Protein AF-A0A2S7X2M0-F1 (afdb_monomer_lite)

Organism: NCBI:txid566293

Foldseek 3Di:
DCPVVVVVVVVVVVVVVVVVVCVVVVVVVVVVVVVVVVVVVVVVVVLVLLVVLLVLLVVLLVVLLLLLQVVNDPAHDLVVLVVSLVVLVVSADVVVDVLSVQLNVLSVVLSVLNVCVRVDPRPNVVSVVSSVSNVVSSVVSSVVSD

pLDDT: mean 87.08, std 9.1, range [50.41, 97.0]

Sequence (146 aa):
MFENLYPFIGVVIGALLAGGFQYLNTKKQLQNDIQKLRTQIIADKKKSSYELKSKYLLEWLPELIYLADPEAHAKFDYQKTLQLVHKIQLILNPEQCRLEAELNNAVSNLASLIQSAICDKPDNYHLLGGQDIVIKAGRNVLKKFS

Secondary structure (DSSP, 8-state):
--TTHHHHHHHHHHHHHHHHHHHHHHHHHHHHHHHHHHHHHHHHHHHHHHHHHHHHHHHHHHHHHHHT-TTT-SS--HHHHHHHHHHHHHH--TTT-HHHHHHHHHHHHHHHHHHHHHHSS--HHHHHHHHHHHHHHHHHHHHHH-

Radius of gyration: 30.92 Å; chains: 1; bounding box: 74×20×91 Å

Structure (mmCIF, N/CA/C/O backbone):
data_AF-A0A2S7X2M0-F1
#
_entry.id   AF-A0A2S7X2M0-F1
#
loop_
_atom_site.group_PDB
_atom_site.id
_atom_site.type_symbol
_atom_site.label_atom_id
_atom_site.label_alt_id
_atom_site.label_comp_id
_atom_site.label_asym_id
_atom_site.label_entity_id
_atom_site.label_seq_id
_atom_site.pdbx_PDB_ins_code
_atom_site.Cartn_x
_atom_site.Cartn_y
_atom_site.Cartn_z
_atom_site.occupancy
_atom_site.B_iso_or_equiv
_atom_site.auth_seq_id
_atom_site.auth_comp_id
_atom_site.auth_asym_id
_atom_site.auth_atom_id
_atom_site.pdbx_PDB_model_num
ATOM 1 N N . MET A 1 1 ? -50.698 -0.966 66.575 1.00 50.41 1 MET A N 1
ATOM 2 C CA . MET A 1 1 ? -49.650 0.011 66.181 1.00 50.41 1 MET A CA 1
ATOM 3 C C . MET A 1 1 ? -48.511 -0.599 65.348 1.00 50.41 1 MET A C 1
ATOM 5 O O . MET A 1 1 ? -47.748 0.163 64.777 1.00 50.41 1 MET A O 1
ATOM 9 N N . PHE A 1 2 ? -48.406 -1.933 65.215 1.00 53.75 2 PHE A N 1
ATOM 10 C CA . PHE A 1 2 ? -47.343 -2.599 64.437 1.00 53.75 2 PHE A CA 1
ATOM 11 C C . PHE A 1 2 ? -47.717 -2.966 62.984 1.00 53.75 2 PHE A C 1
ATOM 13 O O . PHE A 1 2 ? -46.834 -3.274 62.191 1.00 53.75 2 PHE A O 1
ATOM 20 N N . GLU A 1 3 ? -48.994 -2.893 62.598 1.00 55.31 3 GLU A N 1
ATOM 21 C CA . GLU A 1 3 ? -49.461 -3.316 61.262 1.00 55.31 3 GLU A CA 1
ATOM 22 C C . GLU A 1 3 ? -49.028 -2.370 60.128 1.00 55.31 3 GLU A C 1
ATOM 24 O O . GLU A 1 3 ? -48.819 -2.812 59.003 1.00 55.31 3 GLU A O 1
ATOM 29 N N . ASN A 1 4 ? -48.766 -1.094 60.430 1.00 57.94 4 ASN A N 1
ATOM 30 C CA . ASN A 1 4 ? -48.293 -0.112 59.444 1.00 57.94 4 ASN A CA 1
ATOM 31 C C . ASN A 1 4 ? -46.772 -0.158 59.199 1.00 57.94 4 ASN A C 1
ATOM 33 O O . ASN A 1 4 ? -46.281 0.509 58.290 1.00 57.94 4 ASN A O 1
ATOM 37 N N . LEU A 1 5 ? -46.012 -0.928 59.988 1.00 60.22 5 LEU A N 1
ATOM 38 C CA . LEU A 1 5 ? -44.547 -0.979 59.893 1.00 60.22 5 LEU A CA 1
ATOM 39 C C . LEU A 1 5 ? -44.073 -1.897 58.751 1.00 60.22 5 LEU A C 1
ATOM 41 O O . LEU A 1 5 ? -43.113 -1.583 58.051 1.00 60.22 5 LEU A O 1
ATOM 45 N N . TYR A 1 6 ? -44.782 -3.005 58.524 1.00 69.75 6 TYR A N 1
ATOM 46 C CA . TYR A 1 6 ? -44.489 -3.988 57.475 1.00 69.75 6 TYR A CA 1
ATOM 47 C C . TYR A 1 6 ? -44.509 -3.429 56.043 1.00 69.75 6 TYR A C 1
ATOM 49 O O . TYR A 1 6 ? -43.534 -3.655 55.320 1.00 69.75 6 TYR A O 1
ATOM 57 N N . PRO A 1 7 ? -45.542 -2.680 55.605 1.00 73.50 7 PRO A N 1
ATOM 58 C CA . PRO A 1 7 ? -45.541 -2.099 54.264 1.00 73.50 7 PRO A CA 1
ATOM 59 C C . PRO A 1 7 ? -44.413 -1.074 54.083 1.00 73.50 7 PRO A C 1
ATOM 61 O O . PRO A 1 7 ? -43.801 -1.024 53.019 1.00 73.50 7 PRO A O 1
ATOM 64 N N . PHE A 1 8 ? -44.066 -0.319 55.130 1.00 74.50 8 PHE A N 1
ATOM 65 C CA . PHE A 1 8 ? -42.964 0.646 55.089 1.00 74.50 8 PHE A CA 1
ATOM 66 C C . PHE A 1 8 ? -41.604 -0.044 54.911 1.00 74.50 8 PHE A C 1
ATOM 68 O O . PHE A 1 8 ? -40.803 0.355 54.067 1.00 74.50 8 PHE A O 1
ATOM 75 N N . ILE A 1 9 ? -41.364 -1.129 55.653 1.00 80.12 9 ILE A N 1
ATOM 76 C CA . ILE A 1 9 ? -40.145 -1.941 55.535 1.00 80.12 9 ILE A CA 1
ATOM 77 C C . ILE A 1 9 ? -40.053 -2.587 54.143 1.00 80.12 9 ILE A C 1
ATOM 79 O O . ILE A 1 9 ? -38.984 -2.571 53.531 1.00 80.12 9 ILE A O 1
ATOM 83 N N . GLY A 1 10 ? -41.168 -3.091 53.602 1.00 76.75 10 GLY A N 1
ATOM 84 C CA . GLY A 1 10 ? -41.219 -3.663 52.253 1.00 76.75 10 GLY A CA 1
ATOM 85 C C . GLY A 1 10 ? -40.857 -2.658 51.154 1.00 76.75 10 GLY A C 1
ATOM 86 O O . GLY A 1 10 ? -40.074 -2.981 50.260 1.00 76.75 10 GLY A O 1
ATOM 87 N N . VAL A 1 11 ? -41.355 -1.421 51.253 1.00 81.31 11 VAL A N 1
ATOM 88 C CA . VAL A 1 11 ? -41.021 -0.335 50.313 1.00 81.31 11 VAL A CA 1
ATOM 89 C C . VAL A 1 11 ? -39.540 0.038 50.397 1.00 81.31 11 VAL A C 1
ATOM 91 O O . VAL A 1 11 ? -38.890 0.189 49.363 1.00 81.31 11 VAL A O 1
ATOM 94 N N . VAL A 1 12 ? -38.977 0.131 51.605 1.00 82.62 12 VAL A N 1
ATOM 95 C CA . VAL A 1 12 ? -37.557 0.469 51.802 1.00 82.62 12 VAL A CA 1
ATOM 96 C C . VAL A 1 12 ? -36.637 -0.620 51.238 1.00 82.62 12 VAL A C 1
ATOM 98 O O . VAL A 1 12 ? -35.683 -0.309 50.522 1.00 82.62 12 VAL A O 1
ATOM 101 N N . ILE A 1 13 ? -36.935 -1.898 51.495 1.00 84.06 13 ILE A N 1
ATOM 102 C CA . ILE A 1 13 ? -36.154 -3.023 50.957 1.00 84.06 13 ILE A CA 1
ATOM 103 C C . ILE A 1 13 ? -36.284 -3.092 49.429 1.00 84.06 13 ILE A C 1
ATOM 105 O O . ILE A 1 13 ? -35.281 -3.263 48.734 1.00 84.06 13 ILE A O 1
ATOM 109 N N . GLY A 1 14 ? -37.495 -2.907 48.894 1.00 83.25 14 GLY A N 1
ATOM 110 C CA . GLY A 1 14 ? -37.736 -2.870 47.452 1.00 83.25 14 GLY A CA 1
ATOM 111 C C . GLY A 1 14 ? -36.959 -1.751 46.754 1.00 83.25 14 GLY A C 1
ATOM 112 O O . GLY A 1 14 ? -36.334 -1.994 45.722 1.00 83.25 14 GLY A O 1
ATOM 113 N N . ALA A 1 15 ? -36.921 -0.554 47.345 1.00 81.56 15 ALA A N 1
ATOM 114 C CA . ALA A 1 15 ? -36.158 0.578 46.822 1.00 81.56 15 ALA A CA 1
ATOM 115 C C . ALA A 1 15 ? -34.640 0.320 46.838 1.00 81.56 15 ALA A C 1
ATOM 117 O O . ALA A 1 15 ? -33.957 0.619 45.857 1.00 81.56 15 ALA A O 1
ATOM 118 N N . LEU A 1 16 ? -34.112 -0.286 47.908 1.00 84.69 16 LEU A N 1
ATOM 119 C CA . LEU A 1 16 ? -32.694 -0.652 48.003 1.00 84.69 16 LEU A CA 1
ATOM 120 C C . LEU A 1 16 ? -32.298 -1.712 46.969 1.00 84.69 16 LEU A C 1
ATOM 122 O O . LEU A 1 16 ? -31.262 -1.576 46.315 1.00 84.69 16 LEU A O 1
ATOM 126 N N . LEU A 1 17 ? -33.129 -2.741 46.777 1.00 87.06 17 LEU A N 1
ATOM 127 C CA . LEU A 1 17 ? -32.889 -3.775 45.769 1.00 87.06 17 LEU A CA 1
ATOM 128 C C . LEU A 1 17 ? -32.973 -3.206 44.349 1.00 87.06 17 LEU A C 1
ATOM 130 O O . LEU A 1 17 ? -32.078 -3.458 43.543 1.00 87.06 17 LEU A O 1
ATOM 134 N N . ALA A 1 18 ? -33.998 -2.405 44.048 1.00 83.38 18 ALA A N 1
ATOM 135 C CA . ALA A 1 18 ? -34.150 -1.764 42.744 1.00 83.38 18 ALA A CA 1
ATOM 136 C C . ALA A 1 18 ? -32.968 -0.833 42.427 1.00 83.38 18 ALA A C 1
ATOM 138 O O . ALA A 1 18 ? -32.412 -0.908 41.330 1.00 83.38 18 ALA A O 1
ATOM 139 N N . GLY A 1 19 ? -32.528 -0.029 43.401 1.00 83.50 19 GLY A N 1
ATOM 140 C CA . GLY A 1 19 ? -31.342 0.821 43.274 1.00 83.50 19 GLY A CA 1
ATOM 141 C C . GLY A 1 19 ? -30.057 0.015 43.061 1.00 83.50 19 GLY A C 1
ATOM 142 O O . GLY A 1 19 ? -29.252 0.356 42.193 1.00 83.50 19 GLY A O 1
ATOM 143 N N . GLY A 1 20 ? -29.888 -1.102 43.777 1.00 84.44 20 GLY A N 1
ATOM 144 C CA . GLY A 1 20 ? -28.760 -2.019 43.595 1.00 84.44 20 GLY A CA 1
ATOM 145 C C . GLY A 1 20 ? -28.725 -2.657 42.201 1.00 84.44 20 GLY A C 1
ATOM 146 O O . GLY A 1 20 ? -27.686 -2.640 41.536 1.00 84.44 20 GLY A O 1
ATOM 147 N N . PHE A 1 21 ? -29.863 -3.159 41.713 1.00 85.75 21 PHE A N 1
ATOM 148 C CA . PHE A 1 21 ? -29.977 -3.719 40.362 1.00 85.75 21 PHE A CA 1
ATOM 149 C C . PHE A 1 21 ? -29.768 -2.664 39.274 1.00 85.75 21 PHE A C 1
ATOM 151 O O . PHE A 1 21 ? -29.065 -2.934 38.297 1.00 85.75 21 PHE A O 1
ATOM 158 N N . GLN A 1 22 ? -30.318 -1.458 39.441 1.00 86.44 22 GLN A N 1
ATOM 159 C CA . GLN A 1 22 ? -30.073 -0.349 38.518 1.00 86.44 22 GLN A CA 1
ATOM 160 C C . GLN A 1 22 ? -28.596 0.031 38.488 1.00 86.44 22 GLN A C 1
ATOM 162 O O . GLN A 1 22 ? -28.040 0.179 37.400 1.00 86.44 22 GLN A O 1
ATOM 167 N N . TYR A 1 23 ? -27.931 0.120 39.640 1.00 87.69 23 TYR A N 1
ATOM 168 C CA . TYR A 1 23 ? -26.503 0.421 39.705 1.00 87.69 23 TYR A CA 1
ATOM 169 C C . TYR A 1 23 ? -25.659 -0.637 38.978 1.00 87.69 23 TYR A C 1
ATOM 171 O O . TYR A 1 23 ? -24.812 -0.292 38.150 1.00 87.69 23 TYR A O 1
ATOM 179 N N . LEU A 1 24 ? -25.920 -1.927 39.220 1.00 87.56 24 LEU A N 1
ATOM 180 C CA . LEU A 1 24 ? -25.208 -3.028 38.561 1.00 87.56 24 LEU A CA 1
ATOM 181 C C . LEU A 1 24 ? -25.446 -3.054 37.044 1.00 87.56 24 LEU A C 1
ATOM 183 O O . LEU A 1 24 ? -24.484 -3.174 36.280 1.00 87.56 24 LEU A O 1
ATOM 187 N N . ASN A 1 25 ? -26.695 -2.892 36.599 1.00 88.06 25 ASN A N 1
ATOM 188 C CA . ASN A 1 25 ? -27.029 -2.843 35.174 1.00 88.06 25 ASN A CA 1
ATOM 189 C C . ASN A 1 25 ? -26.404 -1.627 34.489 1.00 88.06 25 ASN A C 1
ATOM 191 O O . ASN A 1 25 ? -25.795 -1.774 33.431 1.00 88.06 25 ASN A O 1
ATOM 195 N N . THR A 1 26 ? -26.468 -0.453 35.120 1.00 87.25 26 THR A N 1
ATOM 196 C CA . THR A 1 26 ? -25.880 0.785 34.588 1.00 87.25 26 THR A CA 1
ATOM 197 C C . THR A 1 26 ? -24.365 0.661 34.478 1.00 87.25 26 THR A C 1
ATOM 199 O O . THR A 1 26 ? -23.787 1.010 33.451 1.00 87.25 26 THR A O 1
ATOM 202 N N . LYS A 1 27 ? -23.706 0.085 35.491 1.00 89.31 27 LYS A N 1
ATOM 203 C CA . LYS A 1 27 ? -22.259 -0.161 35.465 1.00 89.31 27 LYS A CA 1
ATOM 204 C C . LYS A 1 27 ? -21.867 -1.132 34.349 1.00 89.31 27 LYS A C 1
ATOM 206 O O . LYS A 1 27 ? -20.894 -0.879 33.641 1.00 89.31 27 LYS A O 1
ATOM 211 N N . LYS A 1 28 ? -22.627 -2.217 34.161 1.00 88.31 28 LYS A N 1
ATOM 212 C CA . LYS A 1 28 ? -22.396 -3.189 33.080 1.00 88.31 28 LYS A CA 1
ATOM 213 C C . LYS A 1 28 ? -22.622 -2.566 31.699 1.00 88.31 28 LYS A C 1
ATOM 215 O O . LYS A 1 28 ? -21.855 -2.825 30.775 1.00 88.31 28 LYS A O 1
ATOM 220 N N . GLN A 1 29 ? -23.635 -1.716 31.566 1.00 90.44 29 GLN A N 1
ATOM 221 C CA . GLN A 1 29 ? -23.921 -0.995 30.329 1.00 90.44 29 GLN A CA 1
ATOM 222 C C . GLN A 1 29 ? -22.805 -0.002 29.984 1.00 90.44 29 GLN A C 1
ATOM 224 O O . GLN A 1 29 ? -22.281 -0.051 28.875 1.00 90.44 29 GLN A O 1
ATOM 229 N N . LEU A 1 30 ? -22.337 0.782 30.961 1.00 88.44 30 LEU A N 1
ATOM 230 C CA . LEU A 1 30 ? -21.166 1.654 30.817 1.00 88.44 30 LEU A CA 1
ATOM 231 C C . LEU A 1 30 ? -19.919 0.885 30.366 1.00 88.44 30 LEU A C 1
ATOM 233 O O . LEU A 1 30 ? -19.215 1.331 29.465 1.00 88.44 30 LEU A O 1
ATOM 237 N N . GLN A 1 31 ? -19.644 -0.282 30.952 1.00 91.25 31 GLN A N 1
ATOM 238 C CA . GLN A 1 31 ? -18.507 -1.111 30.539 1.00 91.25 31 GLN A CA 1
ATOM 239 C C . GLN A 1 31 ? -18.627 -1.572 29.080 1.00 91.25 31 GLN A C 1
ATOM 241 O O . GLN A 1 31 ? -17.655 -1.478 28.329 1.00 91.25 31 GLN A O 1
ATOM 246 N N . ASN A 1 32 ? -19.817 -2.014 28.668 1.00 90.94 32 ASN A N 1
ATOM 247 C CA . ASN A 1 32 ? -20.074 -2.430 27.290 1.00 90.94 32 ASN A CA 1
ATOM 248 C C . ASN A 1 32 ? -19.923 -1.266 26.302 1.00 90.94 32 ASN A C 1
ATOM 250 O O . ASN A 1 32 ? -19.334 -1.442 25.235 1.00 90.94 32 ASN A O 1
ATOM 254 N N . ASP A 1 33 ? -20.415 -0.078 26.648 1.00 90.06 33 ASP A N 1
ATOM 255 C CA . ASP A 1 33 ? -20.322 1.100 25.784 1.00 90.06 33 ASP A CA 1
ATOM 256 C C . ASP A 1 33 ? -18.876 1.604 25.674 1.00 90.06 33 ASP A C 1
ATOM 258 O O . ASP A 1 33 ? -18.411 1.909 24.574 1.00 90.06 33 ASP A O 1
ATOM 262 N N . ILE A 1 34 ? -18.106 1.571 26.768 1.00 91.69 34 ILE A N 1
ATOM 263 C CA . ILE A 1 34 ? -16.660 1.846 26.739 1.00 91.69 34 ILE A CA 1
ATOM 264 C C . ILE A 1 34 ? -15.932 0.842 25.839 1.00 91.69 34 ILE A C 1
ATOM 266 O O . ILE A 1 34 ? -15.049 1.228 25.069 1.00 91.69 34 ILE A O 1
ATOM 270 N N . GLN A 1 35 ? -16.283 -0.444 25.913 1.00 91.38 35 GLN A N 1
ATOM 271 C CA . GLN A 1 35 ? -15.670 -1.469 25.072 1.00 91.38 35 GLN A CA 1
ATOM 272 C C . GLN A 1 35 ? -15.987 -1.240 23.589 1.00 91.38 35 GLN A C 1
ATOM 274 O O . GLN A 1 35 ? -15.070 -1.270 22.769 1.00 91.38 35 GLN A O 1
ATOM 279 N N . LYS A 1 36 ? -17.245 -0.928 23.249 1.00 91.25 36 LYS A N 1
ATOM 280 C CA . LYS A 1 36 ? -17.652 -0.582 21.877 1.00 91.25 36 LYS A CA 1
ATOM 281 C C . LYS A 1 36 ? -16.896 0.633 21.346 1.00 91.25 36 LYS A C 1
ATOM 283 O O . LYS A 1 36 ? -16.347 0.560 20.249 1.00 91.25 36 LYS A O 1
ATOM 288 N N . LEU A 1 37 ? -16.815 1.707 22.133 1.00 90.62 37 LEU A N 1
ATOM 289 C CA . LEU A 1 37 ? -16.085 2.921 21.758 1.00 90.62 37 LEU A CA 1
ATOM 290 C C . LEU A 1 37 ? -14.603 2.629 21.508 1.00 90.62 37 LEU A C 1
ATOM 292 O O . LEU A 1 37 ? -14.046 3.072 20.508 1.00 90.62 37 LEU A O 1
ATOM 296 N N . ARG A 1 38 ? -13.958 1.830 22.368 1.00 89.12 38 ARG A N 1
ATOM 297 C CA . ARG A 1 38 ? -12.561 1.417 22.153 1.00 89.12 38 ARG A CA 1
ATOM 298 C C . ARG A 1 38 ? -12.392 0.639 20.852 1.00 89.12 38 ARG A C 1
ATOM 300 O O . ARG A 1 38 ? -11.456 0.916 20.105 1.00 89.12 38 ARG A O 1
ATOM 307 N N . THR A 1 39 ? -13.285 -0.306 20.566 1.00 89.75 39 THR A N 1
ATOM 308 C CA . THR A 1 39 ? -13.245 -1.077 19.318 1.00 89.75 39 THR A CA 1
ATOM 309 C C . THR A 1 39 ? -13.440 -0.180 18.096 1.00 89.75 39 THR A C 1
ATOM 311 O O . THR A 1 39 ? -12.696 -0.326 17.128 1.00 89.75 39 THR A O 1
ATOM 314 N N . GLN A 1 40 ? -14.370 0.778 18.152 1.00 87.19 40 GLN A N 1
ATOM 315 C CA . GLN A 1 40 ? -14.594 1.752 17.079 1.00 87.19 40 GLN A CA 1
ATOM 316 C C . GLN A 1 40 ? -13.364 2.631 16.846 1.00 87.19 40 GLN A C 1
ATOM 318 O O . GLN A 1 40 ? -12.880 2.698 15.725 1.00 87.19 40 GLN A O 1
ATOM 323 N N . ILE A 1 41 ? -12.770 3.195 17.902 1.00 87.50 41 ILE A N 1
ATOM 324 C CA . ILE A 1 41 ? -11.561 4.027 17.784 1.00 87.50 41 ILE A CA 1
ATOM 325 C C . ILE A 1 41 ? -10.408 3.250 17.131 1.00 87.50 41 ILE A C 1
ATOM 327 O O . ILE A 1 41 ? -9.669 3.796 16.312 1.00 87.50 41 ILE A O 1
ATOM 331 N N . ILE A 1 42 ? -10.226 1.975 17.488 1.00 87.50 42 ILE A N 1
ATOM 332 C CA . ILE A 1 42 ? -9.189 1.128 16.880 1.00 87.50 42 ILE A CA 1
ATOM 333 C C . ILE A 1 42 ? -9.507 0.860 15.404 1.00 87.50 42 ILE A C 1
ATOM 335 O O . ILE A 1 42 ? -8.604 0.932 14.566 1.00 87.50 42 ILE A O 1
ATOM 339 N N . ALA A 1 43 ? -10.769 0.572 15.078 1.00 81.56 43 ALA A N 1
ATOM 340 C CA . ALA A 1 43 ? -11.210 0.361 13.703 1.00 81.56 43 ALA A CA 1
ATOM 341 C C . ALA A 1 43 ? -11.014 1.621 12.845 1.00 81.56 43 ALA A C 1
ATOM 343 O O . ALA A 1 43 ? -10.447 1.524 11.757 1.00 81.56 43 ALA A O 1
ATOM 344 N N . ASP A 1 44 ? -11.374 2.795 13.362 1.00 83.06 44 ASP A N 1
ATOM 345 C CA . ASP A 1 44 ? -11.231 4.083 12.679 1.00 83.06 44 ASP A CA 1
ATOM 346 C C . ASP A 1 44 ? -9.761 4.440 12.452 1.00 83.06 44 ASP A C 1
ATOM 348 O O . ASP A 1 44 ? -9.378 4.832 11.349 1.00 83.06 44 ASP A O 1
ATOM 352 N N . LYS A 1 45 ? -8.896 4.222 13.452 1.00 83.94 45 LYS A N 1
ATOM 353 C CA . LYS A 1 45 ? -7.443 4.399 13.284 1.00 83.94 45 LYS A CA 1
ATOM 354 C C . LYS A 1 45 ? -6.881 3.481 12.203 1.00 83.94 45 LYS A C 1
ATOM 356 O O . LYS A 1 45 ? -6.065 3.910 11.388 1.00 83.94 45 LYS A O 1
ATOM 361 N N . LYS A 1 46 ? -7.310 2.217 12.188 1.00 83.19 46 LYS A N 1
ATOM 362 C CA . LYS A 1 46 ? -6.866 1.241 11.188 1.00 83.19 46 LYS A CA 1
ATOM 363 C C . LYS A 1 46 ? -7.346 1.625 9.787 1.00 83.19 46 LYS A C 1
ATOM 365 O O . LYS A 1 46 ? -6.553 1.582 8.851 1.00 83.19 46 LYS A O 1
ATOM 370 N N . LYS A 1 47 ? -8.603 2.056 9.662 1.00 84.75 47 LYS A N 1
ATOM 371 C CA . LYS A 1 47 ? -9.182 2.553 8.410 1.00 84.75 47 LYS A CA 1
ATOM 372 C C . LYS A 1 47 ? -8.424 3.776 7.894 1.00 84.75 47 LYS A C 1
ATOM 374 O O . LYS A 1 47 ? -7.973 3.759 6.756 1.00 84.75 47 LYS A O 1
ATOM 379 N N . SER A 1 48 ? -8.177 4.763 8.754 1.00 85.31 48 SER A N 1
ATOM 380 C CA . SER A 1 48 ? -7.403 5.961 8.407 1.00 85.31 48 SER A CA 1
ATOM 381 C C . SER A 1 48 ? -5.990 5.617 7.922 1.00 85.31 48 SER A C 1
ATOM 383 O O . SER A 1 48 ? -5.510 6.180 6.939 1.00 85.31 48 SER A O 1
ATOM 385 N N . SER A 1 49 ? -5.331 4.638 8.553 1.00 87.06 49 SER A N 1
ATOM 386 C CA . SER A 1 49 ? -4.022 4.165 8.095 1.00 87.06 49 SER A CA 1
ATOM 387 C C . SER A 1 49 ? -4.088 3.534 6.699 1.00 87.06 49 SER A C 1
ATOM 389 O O . SER A 1 49 ? -3.228 3.824 5.868 1.00 87.06 49 SER A O 1
ATOM 391 N N . TYR A 1 50 ? -5.102 2.714 6.410 1.00 89.44 50 TYR A N 1
ATOM 392 C CA . TYR A 1 50 ? -5.280 2.122 5.081 1.00 89.44 50 TYR A CA 1
ATOM 393 C C . TYR A 1 50 ? -5.629 3.149 4.008 1.00 89.44 50 TYR A C 1
ATOM 395 O O . TYR A 1 50 ? -5.079 3.072 2.911 1.00 89.44 50 TYR A O 1
ATOM 403 N N . GLU A 1 51 ? -6.458 4.140 4.324 1.00 89.50 51 GLU A N 1
ATOM 404 C CA . GLU A 1 51 ? -6.756 5.255 3.421 1.00 89.50 51 GLU A CA 1
ATOM 405 C C . GLU A 1 51 ? -5.483 6.034 3.067 1.00 89.50 51 GLU A C 1
ATOM 407 O O . GLU A 1 51 ? -5.224 6.304 1.893 1.00 89.50 51 GLU A O 1
ATOM 412 N N . LEU A 1 52 ? -4.640 6.327 4.063 1.00 90.44 52 LEU A N 1
ATOM 413 C CA . LEU A 1 52 ? -3.370 7.023 3.859 1.00 90.44 52 LEU A CA 1
ATOM 414 C C . LEU A 1 52 ? -2.405 6.201 2.989 1.00 90.44 52 LEU A C 1
ATOM 416 O O . LEU A 1 52 ? -1.837 6.726 2.031 1.00 90.44 52 LEU A O 1
ATOM 420 N N . LYS A 1 53 ? -2.250 4.902 3.286 1.00 92.50 53 LYS A N 1
ATOM 421 C CA . LYS A 1 53 ? -1.427 3.985 2.479 1.00 92.50 53 LYS A CA 1
A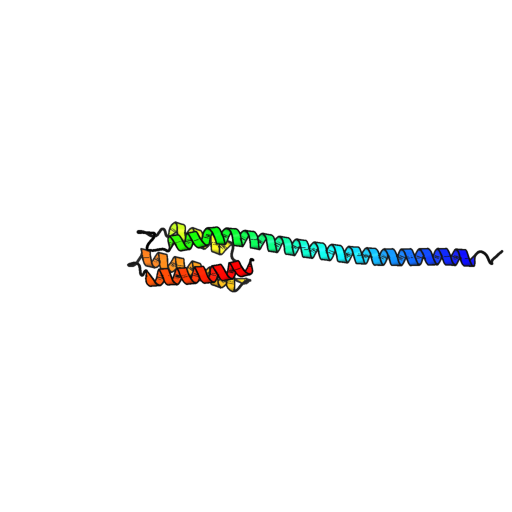TOM 422 C C . LYS A 1 53 ? -1.938 3.900 1.042 1.00 92.50 53 LYS A C 1
ATOM 424 O O . LYS A 1 53 ? -1.142 3.986 0.114 1.00 92.50 53 LYS A O 1
ATOM 429 N N . SER A 1 54 ? -3.250 3.758 0.859 1.00 92.69 54 SER A N 1
ATOM 430 C CA . SER A 1 54 ? -3.887 3.701 -0.459 1.00 92.69 54 SER A CA 1
ATOM 431 C C . SER A 1 54 ? -3.609 4.971 -1.262 1.00 92.69 54 SER A C 1
ATOM 433 O O . SER A 1 54 ? -3.161 4.884 -2.403 1.00 92.69 54 SER A O 1
ATOM 435 N N . LYS A 1 55 ? -3.762 6.149 -0.641 1.00 93.69 55 LYS A N 1
ATOM 436 C CA . LYS A 1 55 ? -3.455 7.438 -1.272 1.00 93.69 55 LYS A CA 1
ATOM 437 C C . LYS A 1 55 ? -2.007 7.508 -1.762 1.00 93.69 55 LYS A C 1
ATOM 439 O O . LYS A 1 55 ? -1.784 7.844 -2.919 1.00 93.69 55 LYS A O 1
ATOM 444 N N . TYR A 1 56 ? -1.040 7.153 -0.915 1.00 94.25 56 TYR A N 1
ATOM 445 C CA . TYR A 1 56 ? 0.372 7.165 -1.304 1.00 94.25 56 TYR A CA 1
ATOM 446 C C . TYR A 1 56 ? 0.696 6.144 -2.397 1.00 94.25 56 TYR A C 1
ATOM 448 O O . TYR A 1 56 ? 1.428 6.457 -3.329 1.00 94.25 56 TYR A O 1
ATOM 456 N N . LEU A 1 57 ? 0.136 4.935 -2.326 1.00 94.50 57 LEU A N 1
ATOM 457 C CA . LEU A 1 57 ? 0.346 3.918 -3.359 1.00 94.50 57 LEU A CA 1
ATOM 458 C C . LEU A 1 57 ? -0.251 4.334 -4.707 1.00 94.50 57 LEU A C 1
ATOM 460 O O . LEU A 1 57 ? 0.369 4.086 -5.738 1.00 94.50 57 LEU A O 1
ATOM 464 N N . LEU A 1 58 ? -1.418 4.982 -4.706 1.00 94.38 58 LEU A N 1
ATOM 465 C CA . LEU A 1 58 ? -2.040 5.531 -5.915 1.00 94.38 58 LEU A CA 1
ATOM 466 C C . LEU A 1 58 ? -1.239 6.686 -6.525 1.00 94.38 58 LEU A C 1
ATOM 468 O O . LEU A 1 58 ? -1.368 6.935 -7.718 1.00 94.38 58 LEU A O 1
ATOM 472 N N . GLU A 1 59 ? -0.415 7.368 -5.734 1.00 94.62 59 GLU A N 1
ATOM 473 C CA . GLU A 1 59 ? 0.483 8.421 -6.208 1.00 94.62 59 GLU A CA 1
ATOM 474 C C . GLU A 1 59 ? 1.804 7.838 -6.738 1.00 94.62 59 GLU A C 1
ATOM 476 O O . GLU A 1 59 ? 2.210 8.130 -7.859 1.00 94.62 59 GLU A O 1
ATOM 481 N N . TRP A 1 60 ? 2.462 6.969 -5.964 1.00 96.12 60 TRP A N 1
ATOM 482 C CA . TRP A 1 60 ? 3.834 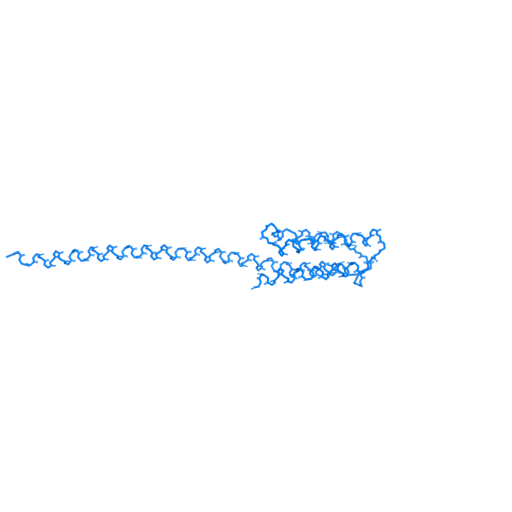6.532 -6.248 1.00 96.12 60 TRP A CA 1
ATOM 483 C C . TRP A 1 60 ? 3.937 5.334 -7.193 1.00 96.12 60 TRP A C 1
ATOM 485 O O . TRP A 1 60 ? 4.913 5.246 -7.935 1.00 96.12 60 TRP A O 1
ATOM 495 N N . LEU A 1 61 ? 2.974 4.399 -7.189 1.00 94.88 61 LEU A N 1
ATOM 496 C CA . LEU A 1 61 ? 3.040 3.231 -8.080 1.00 94.88 61 LEU A CA 1
ATOM 497 C C . LEU A 1 61 ? 2.938 3.617 -9.560 1.00 94.88 61 LEU A C 1
ATOM 499 O O . LEU A 1 61 ? 3.762 3.125 -10.330 1.00 94.88 61 LEU A O 1
ATOM 503 N N . PRO A 1 62 ? 1.999 4.485 -9.989 1.00 94.31 62 PRO A N 1
ATOM 504 C CA . PRO A 1 62 ? 1.949 4.915 -11.383 1.00 94.31 62 PRO A CA 1
ATOM 505 C C . PRO A 1 62 ? 3.218 5.652 -11.805 1.00 94.31 62 PRO A C 1
ATOM 507 O O . PRO A 1 62 ? 3.709 5.428 -12.905 1.00 94.31 62 PRO A O 1
ATOM 510 N N . GLU A 1 63 ? 3.779 6.483 -10.921 1.00 93.62 63 GLU A N 1
ATOM 511 C CA . GLU A 1 63 ? 5.026 7.198 -11.198 1.00 93.62 63 GLU A CA 1
ATOM 512 C C . GLU A 1 63 ? 6.208 6.231 -11.363 1.00 93.62 63 GLU A C 1
ATOM 514 O O . GLU A 1 63 ? 7.002 6.381 -12.288 1.00 93.62 63 GLU A O 1
ATOM 519 N N . LEU A 1 64 ? 6.297 5.198 -10.519 1.00 93.00 64 LEU A N 1
ATOM 520 C CA . LEU A 1 64 ? 7.320 4.159 -10.638 1.00 93.00 64 LEU A CA 1
ATOM 521 C C . LEU A 1 64 ? 7.178 3.363 -11.944 1.00 93.00 64 LEU A C 1
ATOM 523 O O . LEU A 1 64 ? 8.180 3.086 -12.597 1.00 93.00 64 LEU A O 1
ATOM 527 N N . ILE A 1 65 ? 5.949 3.002 -12.324 1.00 92.62 65 ILE A N 1
ATOM 528 C CA . ILE A 1 65 ? 5.669 2.285 -13.577 1.00 92.62 65 ILE A CA 1
ATOM 529 C C . ILE A 1 65 ? 6.051 3.152 -14.779 1.00 92.62 65 ILE A C 1
ATOM 531 O O . ILE A 1 65 ? 6.709 2.662 -15.689 1.00 92.62 65 ILE A O 1
ATOM 535 N N . TYR A 1 66 ? 5.702 4.439 -14.752 1.00 91.31 66 TYR A N 1
ATOM 536 C CA . TYR A 1 66 ? 6.056 5.389 -15.803 1.00 91.31 66 TYR A CA 1
ATOM 537 C C . TYR A 1 66 ? 7.575 5.503 -15.984 1.00 91.31 66 TYR A C 1
ATOM 539 O O . TYR A 1 66 ? 8.064 5.421 -17.103 1.00 91.31 66 TYR A O 1
ATOM 547 N N . LEU A 1 67 ? 8.342 5.594 -14.891 1.00 89.12 67 LEU A N 1
ATOM 548 C CA . LEU A 1 67 ? 9.809 5.626 -14.969 1.00 89.12 67 LEU A CA 1
ATOM 549 C C . LEU A 1 67 ? 10.424 4.337 -15.524 1.00 89.12 67 LEU A C 1
ATOM 551 O O . LEU A 1 67 ? 11.559 4.363 -15.994 1.00 89.12 67 LEU A O 1
ATOM 555 N N . ALA A 1 68 ? 9.700 3.221 -15.453 1.00 87.19 68 ALA A N 1
ATOM 556 C CA . ALA A 1 68 ? 10.127 1.938 -15.987 1.00 87.19 68 ALA A CA 1
ATOM 557 C C . ALA A 1 68 ? 9.774 1.748 -17.470 1.00 87.19 68 ALA A C 1
ATOM 559 O O . ALA A 1 68 ? 10.128 0.710 -18.032 1.00 87.19 68 ALA A O 1
ATOM 560 N N . ASP A 1 69 ? 9.048 2.688 -18.081 1.00 87.00 69 ASP A N 1
ATOM 561 C CA . ASP A 1 69 ? 8.559 2.583 -19.451 1.00 87.00 69 ASP A CA 1
ATOM 562 C C . ASP A 1 69 ? 9.662 2.945 -20.470 1.00 87.00 69 ASP A C 1
ATOM 564 O O . ASP A 1 69 ? 10.065 4.113 -20.557 1.00 87.00 69 ASP A O 1
ATOM 568 N N . PRO A 1 70 ? 10.167 1.965 -21.251 1.00 81.19 70 PRO A N 1
ATOM 569 C CA . PRO A 1 70 ? 11.183 2.214 -22.271 1.00 81.19 70 PRO A CA 1
ATOM 570 C C . PRO A 1 70 ? 10.660 3.044 -23.454 1.00 81.19 70 PRO A C 1
ATOM 572 O O . PRO A 1 70 ? 11.467 3.623 -24.180 1.00 81.19 70 PRO A O 1
ATOM 575 N N . GLU A 1 71 ? 9.342 3.111 -23.675 1.00 81.50 71 GLU A N 1
ATOM 576 C CA . GLU A 1 71 ? 8.749 3.935 -24.735 1.00 81.50 71 GLU A CA 1
ATOM 577 C C . GLU A 1 71 ? 8.646 5.406 -24.312 1.00 81.50 71 GLU A C 1
ATOM 579 O O . GLU A 1 71 ? 8.828 6.307 -25.135 1.00 81.50 71 GLU A O 1
ATOM 584 N N . ALA A 1 72 ? 8.412 5.665 -23.022 1.00 80.88 72 ALA A N 1
ATOM 585 C CA . ALA A 1 72 ? 8.314 7.018 -22.476 1.00 80.88 72 ALA A CA 1
ATOM 586 C C . ALA A 1 72 ? 9.682 7.686 -22.251 1.00 80.88 72 ALA A C 1
ATOM 588 O O . ALA A 1 72 ? 9.786 8.919 -22.262 1.00 80.88 72 ALA A O 1
ATOM 589 N N . HIS A 1 73 ? 10.743 6.899 -22.042 1.00 77.50 73 HIS A N 1
ATOM 590 C CA . HIS A 1 73 ? 12.047 7.409 -21.625 1.00 77.50 73 HIS A CA 1
ATOM 591 C C . HIS A 1 73 ? 13.209 6.887 -22.478 1.00 77.50 73 HIS A C 1
ATOM 593 O O . HIS A 1 73 ? 13.551 5.713 -22.455 1.00 77.50 73 HIS A O 1
ATOM 599 N N . ALA A 1 74 ? 13.929 7.804 -23.137 1.00 71.50 74 ALA A N 1
ATOM 600 C CA . ALA A 1 74 ? 15.183 7.484 -23.833 1.00 71.50 74 ALA A CA 1
ATOM 601 C C . ALA A 1 74 ? 16.357 7.173 -22.875 1.00 71.50 74 ALA A C 1
ATOM 603 O O . ALA A 1 74 ? 17.360 6.591 -23.284 1.00 71.50 74 ALA A O 1
ATOM 604 N N . LYS A 1 75 ? 16.261 7.608 -21.611 1.00 80.38 75 LYS A N 1
ATOM 605 C CA . LYS A 1 75 ? 17.216 7.335 -20.527 1.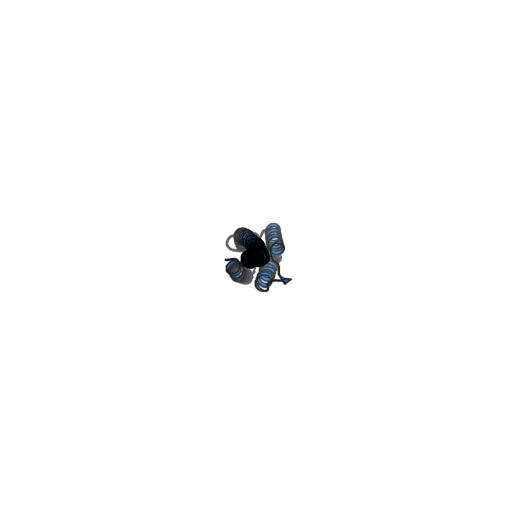00 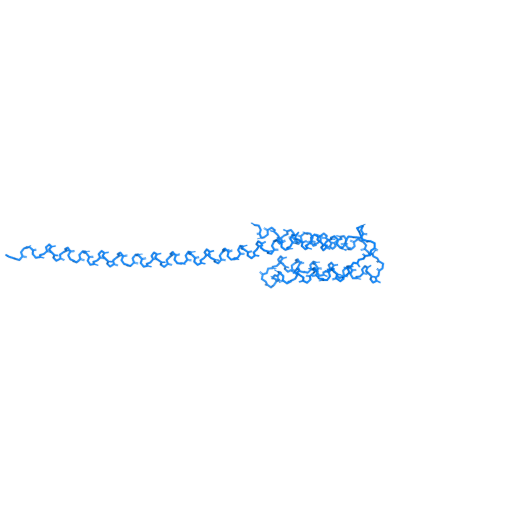80.38 75 LYS A CA 1
ATOM 606 C C . LYS A 1 75 ? 16.449 7.152 -19.224 1.00 80.38 75 LYS A C 1
ATOM 608 O O . LYS A 1 75 ? 15.592 7.974 -18.909 1.00 80.38 75 LYS A O 1
ATOM 613 N N . PHE A 1 76 ? 16.807 6.130 -18.459 1.00 85.12 76 PHE A N 1
ATOM 614 C CA . PHE A 1 76 ? 16.176 5.840 -17.175 1.00 85.12 76 PHE A CA 1
ATOM 615 C C . PHE A 1 76 ? 16.789 6.667 -16.035 1.00 85.12 76 PHE A C 1
ATOM 617 O O . PHE A 1 76 ? 18.011 6.786 -15.925 1.00 85.12 76 PHE A O 1
ATOM 624 N N . ASP A 1 77 ? 15.937 7.204 -15.157 1.00 87.31 77 ASP A N 1
ATOM 625 C CA . ASP A 1 77 ? 16.344 7.889 -13.924 1.00 87.31 77 ASP A CA 1
ATOM 626 C C . ASP A 1 77 ? 16.326 6.907 -12.742 1.00 87.31 77 ASP A C 1
ATOM 628 O O . ASP A 1 77 ? 15.310 6.699 -12.065 1.00 87.31 77 ASP A O 1
ATOM 632 N N . TYR A 1 78 ? 17.475 6.277 -12.493 1.00 89.44 78 TYR A N 1
ATOM 633 C CA . TYR A 1 78 ? 17.600 5.299 -11.413 1.00 89.44 78 TYR A CA 1
ATOM 634 C C . TYR A 1 78 ? 17.488 5.917 -10.019 1.00 89.44 78 TYR A C 1
ATOM 636 O O . TYR A 1 78 ? 1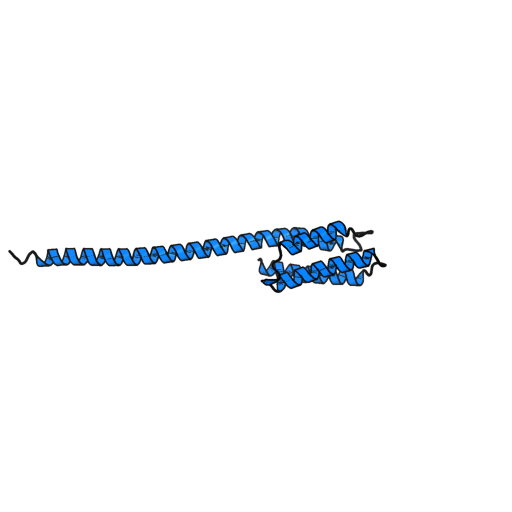6.966 5.285 -9.101 1.00 89.44 78 TYR A O 1
ATOM 644 N N . GLN A 1 79 ? 17.948 7.158 -9.844 1.00 92.12 79 GLN A N 1
ATOM 645 C CA . GLN A 1 79 ? 17.920 7.819 -8.542 1.00 92.12 79 GLN A CA 1
ATOM 646 C C . GLN A 1 79 ? 16.474 8.064 -8.105 1.00 92.12 79 GLN A C 1
ATOM 648 O O . GLN A 1 79 ? 16.101 7.749 -6.970 1.00 92.12 79 GLN A O 1
ATOM 653 N N . LYS A 1 80 ? 15.644 8.569 -9.022 1.00 93.12 80 LYS A N 1
ATOM 654 C CA . LYS A 1 80 ? 14.217 8.768 -8.769 1.00 93.12 80 LYS A CA 1
ATOM 655 C C . LYS A 1 80 ? 13.476 7.440 -8.595 1.00 93.12 80 LYS A C 1
ATOM 657 O O . LYS A 1 80 ? 12.642 7.321 -7.697 1.00 93.12 80 LYS A O 1
ATOM 662 N N . THR A 1 81 ? 13.832 6.424 -9.382 1.00 93.12 81 THR A N 1
ATOM 663 C CA . THR A 1 81 ? 13.304 5.057 -9.239 1.00 93.12 81 THR A CA 1
ATOM 664 C C . THR A 1 81 ? 13.546 4.508 -7.830 1.00 93.12 81 THR A C 1
ATOM 666 O O . THR A 1 81 ? 12.597 4.115 -7.150 1.00 93.12 81 THR A O 1
ATOM 669 N N . LEU A 1 82 ? 14.793 4.541 -7.347 1.00 94.81 82 LEU A N 1
ATOM 670 C CA . LEU A 1 82 ? 15.146 4.090 -5.996 1.00 94.81 82 LEU A CA 1
ATOM 671 C C . LEU A 1 82 ? 14.403 4.874 -4.914 1.00 94.81 82 LEU A C 1
ATOM 673 O O . LEU A 1 82 ? 13.921 4.287 -3.944 1.00 94.81 82 LEU A O 1
ATOM 677 N N . GLN A 1 83 ? 14.268 6.191 -5.083 1.00 96.62 83 GLN A N 1
ATOM 678 C CA . GLN A 1 83 ? 13.520 7.019 -4.142 1.00 96.62 83 GLN A CA 1
ATOM 679 C C . GLN A 1 83 ? 12.061 6.554 -4.016 1.00 96.62 83 GLN A C 1
ATOM 681 O O . GLN A 1 83 ? 11.549 6.452 -2.898 1.00 96.62 83 GLN A O 1
ATOM 686 N N . LEU A 1 84 ? 11.388 6.269 -5.134 1.00 95.88 84 LEU A N 1
ATOM 687 C CA . LEU A 1 84 ? 10.007 5.780 -5.133 1.00 95.88 84 LEU A CA 1
ATOM 688 C C . LEU A 1 84 ? 9.899 4.381 -4.532 1.00 95.88 84 LEU A C 1
ATOM 690 O O . LEU A 1 84 ? 9.009 4.152 -3.713 1.00 95.88 84 LEU A O 1
ATOM 694 N N . VAL A 1 85 ? 10.827 3.479 -4.861 1.00 96.38 85 VAL A N 1
ATOM 695 C CA . VAL A 1 85 ? 10.876 2.147 -4.248 1.00 96.38 85 VAL A CA 1
ATOM 696 C C . VAL A 1 85 ? 10.989 2.259 -2.733 1.00 96.38 85 VAL A C 1
ATOM 698 O O . VAL A 1 85 ? 10.157 1.694 -2.030 1.00 96.38 85 VAL A O 1
ATOM 701 N N . HIS A 1 86 ? 11.926 3.047 -2.208 1.00 97.00 86 HIS A N 1
ATOM 702 C CA . HIS A 1 86 ? 12.077 3.199 -0.760 1.00 97.00 86 HIS A CA 1
ATOM 703 C C . HIS A 1 86 ? 10.865 3.858 -0.094 1.00 97.00 86 HIS A C 1
ATOM 705 O O . HIS A 1 86 ? 10.450 3.424 0.981 1.00 97.00 86 HIS A O 1
ATOM 711 N N . LYS A 1 87 ? 10.244 4.860 -0.732 1.00 96.00 87 LYS A N 1
ATOM 712 C CA . LYS A 1 87 ? 8.985 5.446 -0.240 1.00 96.00 87 LYS A CA 1
ATOM 713 C C . LYS A 1 87 ? 7.887 4.388 -0.127 1.00 96.00 87 LYS A C 1
ATOM 715 O O . LYS A 1 87 ? 7.239 4.297 0.914 1.00 96.00 87 LYS A O 1
ATOM 720 N N . ILE A 1 88 ? 7.715 3.565 -1.163 1.00 95.75 88 ILE A N 1
ATOM 721 C CA . ILE A 1 88 ? 6.746 2.464 -1.172 1.00 95.75 88 ILE A CA 1
ATOM 722 C C . ILE A 1 88 ? 7.091 1.444 -0.079 1.00 95.75 88 ILE A C 1
ATOM 724 O O . ILE A 1 88 ? 6.223 1.068 0.701 1.00 95.75 88 ILE A O 1
ATOM 728 N N . GLN A 1 89 ? 8.354 1.042 0.049 1.00 94.31 89 GLN A N 1
ATOM 729 C CA . GLN A 1 89 ? 8.802 0.084 1.064 1.00 94.31 89 GLN A CA 1
ATOM 730 C C . GLN A 1 89 ? 8.518 0.548 2.495 1.00 94.31 89 GLN A C 1
ATOM 732 O O . GLN A 1 89 ? 8.087 -0.256 3.315 1.00 94.31 89 GLN A O 1
ATOM 737 N N . LEU A 1 90 ? 8.701 1.840 2.786 1.00 94.31 90 LEU A N 1
ATOM 738 C CA . LEU A 1 90 ? 8.468 2.410 4.117 1.00 94.31 90 LEU A CA 1
ATOM 739 C C . LEU A 1 90 ? 7.000 2.377 4.554 1.00 94.31 90 LEU A C 1
ATOM 741 O O . LEU A 1 90 ? 6.720 2.334 5.751 1.00 94.31 90 LEU A O 1
ATOM 745 N N . ILE A 1 91 ? 6.056 2.429 3.612 1.00 93.62 91 ILE A N 1
ATOM 746 C CA . ILE A 1 91 ? 4.622 2.410 3.937 1.00 93.62 91 ILE A CA 1
ATOM 747 C C . ILE A 1 91 ? 4.039 0.993 3.971 1.00 93.62 91 ILE A C 1
ATOM 749 O O . ILE A 1 91 ? 2.932 0.798 4.485 1.00 93.62 91 ILE A O 1
ATOM 753 N N . LEU A 1 92 ? 4.751 0.003 3.431 1.00 93.00 92 LEU A N 1
ATOM 754 C CA . LEU A 1 92 ? 4.333 -1.396 3.409 1.00 93.00 92 LEU A CA 1
ATOM 755 C C . LEU A 1 92 ? 4.776 -2.128 4.683 1.00 93.00 92 LEU A C 1
ATOM 757 O O . LEU A 1 92 ? 5.850 -1.889 5.219 1.00 93.00 92 LEU A O 1
ATOM 761 N N . ASN A 1 93 ? 3.950 -3.069 5.141 1.00 92.00 93 ASN A N 1
ATOM 762 C CA . ASN A 1 93 ? 4.224 -3.935 6.289 1.00 92.00 93 ASN A CA 1
ATOM 763 C C . ASN A 1 93 ? 4.361 -5.399 5.822 1.00 92.00 93 ASN A C 1
ATOM 765 O O . ASN A 1 93 ? 3.427 -6.191 6.008 1.00 92.00 93 ASN A O 1
ATOM 769 N N . PRO A 1 94 ? 5.496 -5.788 5.209 1.00 90.38 94 PRO A N 1
ATOM 770 C CA . PRO A 1 94 ? 5.661 -7.111 4.602 1.00 90.38 94 PRO A CA 1
ATOM 771 C C . PRO A 1 94 ? 5.557 -8.261 5.616 1.00 90.38 94 PRO A C 1
ATOM 773 O O . PRO A 1 94 ? 5.014 -9.313 5.293 1.00 90.38 94 PRO A O 1
ATOM 776 N N . GLU A 1 95 ? 5.984 -8.052 6.864 1.00 90.62 95 GLU A N 1
ATOM 777 C CA . GLU A 1 95 ? 5.931 -9.070 7.928 1.00 90.62 95 GLU A CA 1
ATOM 778 C C . GLU A 1 95 ? 4.501 -9.448 8.343 1.00 90.62 95 GLU A C 1
ATOM 780 O O . GLU A 1 95 ? 4.247 -10.554 8.811 1.00 90.62 95 GLU A O 1
ATOM 785 N N . GLN A 1 96 ? 3.549 -8.529 8.170 1.00 86.69 96 GLN A N 1
ATOM 786 C CA . GLN A 1 96 ? 2.169 -8.688 8.639 1.00 86.69 96 GLN A CA 1
ATOM 787 C C . GLN A 1 96 ? 1.194 -9.013 7.501 1.00 86.69 96 GLN A C 1
ATOM 789 O O . GLN A 1 96 ? 0.027 -9.337 7.746 1.00 86.69 96 GLN A O 1
ATOM 794 N N . CYS A 1 97 ? 1.626 -8.882 6.244 1.00 90.12 97 CYS A N 1
ATOM 795 C CA . CYS A 1 97 ? 0.745 -8.966 5.090 1.00 90.12 97 CYS A CA 1
ATOM 796 C C . CYS A 1 97 ? 1.466 -9.526 3.859 1.00 90.12 97 CYS A C 1
ATOM 798 O O . CYS A 1 97 ? 2.266 -8.841 3.226 1.00 90.12 97 CYS A O 1
ATOM 800 N N . ARG A 1 98 ? 1.073 -10.738 3.441 1.00 94.19 98 ARG A N 1
ATOM 801 C CA . ARG A 1 98 ? 1.602 -11.399 2.235 1.00 94.19 98 ARG A CA 1
ATOM 802 C C . ARG A 1 98 ? 1.473 -10.542 0.971 1.00 94.19 98 ARG A C 1
ATOM 804 O O . ARG A 1 98 ? 2.409 -10.480 0.193 1.00 94.19 98 ARG A O 1
ATOM 811 N N . LEU A 1 99 ? 0.339 -9.862 0.779 1.00 94.44 99 LEU A N 1
ATOM 812 C CA . LEU A 1 99 ? 0.123 -9.016 -0.404 1.00 94.44 99 LEU A CA 1
ATOM 813 C C . LEU A 1 99 ? 1.061 -7.801 -0.420 1.00 94.44 99 LEU A C 1
ATOM 815 O O . LEU A 1 99 ? 1.554 -7.416 -1.474 1.00 94.44 99 LEU A O 1
ATOM 819 N N . GLU A 1 100 ? 1.333 -7.210 0.746 1.00 94.12 100 GLU A N 1
ATOM 820 C CA . GLU A 1 100 ? 2.294 -6.107 0.864 1.00 94.12 100 GLU A CA 1
ATOM 821 C C . GLU A 1 100 ? 3.731 -6.609 0.658 1.00 94.12 100 GLU A C 1
ATOM 823 O O . GLU A 1 100 ? 4.525 -5.916 0.031 1.00 94.12 100 GLU A O 1
ATOM 828 N N . ALA A 1 101 ? 4.055 -7.831 1.099 1.00 95.00 101 ALA A N 1
ATOM 829 C CA . ALA A 1 101 ? 5.338 -8.471 0.802 1.00 95.00 101 ALA A CA 1
ATOM 830 C C . ALA A 1 101 ? 5.522 -8.760 -0.699 1.00 95.00 101 ALA A C 1
ATOM 832 O O . ALA A 1 101 ? 6.595 -8.518 -1.245 1.00 95.00 101 ALA A O 1
ATOM 833 N N . GLU A 1 102 ? 4.474 -9.224 -1.384 1.00 95.06 102 GLU A N 1
ATOM 834 C CA . GLU A 1 102 ? 4.484 -9.418 -2.839 1.00 95.06 102 GLU A CA 1
ATOM 835 C C . GLU A 1 102 ? 4.723 -8.103 -3.579 1.00 95.06 102 GLU A C 1
ATOM 837 O O . GLU A 1 102 ? 5.559 -8.056 -4.480 1.00 95.06 102 GLU A O 1
ATOM 842 N N . LEU A 1 103 ? 4.040 -7.028 -3.172 1.00 96.06 103 LEU A N 1
ATOM 843 C CA . LEU A 1 103 ? 4.260 -5.706 -3.750 1.00 96.06 103 LEU A CA 1
ATOM 844 C C . LEU A 1 103 ? 5.682 -5.198 -3.479 1.00 96.06 103 LEU A C 1
ATOM 846 O O . LEU A 1 103 ? 6.322 -4.706 -4.403 1.00 96.06 103 LEU A O 1
ATOM 850 N N . ASN A 1 104 ? 6.195 -5.363 -2.258 1.00 96.00 104 ASN A N 1
ATOM 851 C CA . ASN A 1 104 ? 7.567 -5.001 -1.895 1.00 96.00 104 ASN A CA 1
ATOM 852 C C . ASN A 1 104 ? 8.610 -5.702 -2.789 1.00 96.00 104 ASN A C 1
ATOM 854 O O . ASN A 1 104 ? 9.518 -5.064 -3.331 1.00 96.00 104 ASN A O 1
ATOM 858 N N . ASN A 1 105 ? 8.452 -7.009 -3.000 1.00 95.75 105 ASN A N 1
ATOM 859 C CA . ASN A 1 105 ? 9.333 -7.770 -3.884 1.00 95.75 105 ASN A CA 1
ATOM 860 C C . ASN A 1 105 ? 9.194 -7.311 -5.340 1.00 95.75 105 ASN A C 1
ATOM 862 O O . ASN A 1 105 ? 10.198 -7.136 -6.025 1.00 95.75 105 ASN A O 1
ATOM 866 N N . ALA A 1 106 ? 7.965 -7.062 -5.805 1.00 95.69 106 ALA A N 1
ATOM 867 C CA . ALA A 1 106 ? 7.709 -6.605 -7.166 1.00 95.69 106 ALA A CA 1
ATOM 868 C C . ALA A 1 106 ? 8.396 -5.265 -7.470 1.00 95.69 106 ALA A C 1
ATOM 870 O O . ALA A 1 106 ? 9.081 -5.152 -8.485 1.00 95.69 106 ALA A O 1
ATOM 871 N N . VAL A 1 107 ? 8.270 -4.269 -6.584 1.00 96.38 107 VAL A N 1
ATOM 872 C CA . VAL A 1 107 ? 8.904 -2.954 -6.793 1.00 96.38 107 VAL A CA 1
ATOM 873 C C . VAL A 1 107 ? 10.431 -3.024 -6.707 1.00 96.38 107 VAL A C 1
ATOM 875 O O . VAL A 1 107 ? 11.115 -2.334 -7.458 1.00 96.38 107 VAL A O 1
ATOM 878 N N . SER A 1 108 ? 10.972 -3.899 -5.854 1.00 94.94 108 SER A N 1
ATOM 879 C CA . SER A 1 108 ? 12.422 -4.125 -5.748 1.00 94.94 108 SER A CA 1
ATOM 880 C C . SER A 1 108 ? 12.982 -4.775 -7.015 1.00 94.94 108 SER A C 1
ATOM 882 O O . SER A 1 108 ? 14.002 -4.337 -7.545 1.00 94.94 108 SER A O 1
ATOM 884 N N . ASN A 1 109 ? 12.278 -5.779 -7.545 1.00 93.88 109 ASN A N 1
ATOM 885 C CA . ASN A 1 109 ? 12.646 -6.438 -8.795 1.00 93.88 109 ASN A CA 1
ATOM 886 C C . ASN A 1 109 ? 12.576 -5.469 -9.979 1.00 93.88 109 ASN A C 1
ATOM 888 O O . ASN A 1 109 ? 13.475 -5.473 -10.815 1.00 93.88 109 ASN A O 1
ATOM 892 N N . LEU A 1 110 ? 11.556 -4.605 -10.035 1.00 92.88 110 LEU A N 1
ATOM 893 C CA . LEU A 1 110 ? 11.449 -3.594 -11.086 1.00 92.88 110 LEU A CA 1
ATOM 894 C C . LEU A 1 110 ? 12.630 -2.613 -11.056 1.00 92.88 110 LEU A C 1
ATOM 896 O O . LEU A 1 110 ? 13.208 -2.332 -12.102 1.00 92.88 110 LEU A O 1
ATOM 900 N N . ALA A 1 111 ? 13.048 -2.150 -9.873 1.00 92.69 111 ALA A N 1
ATOM 901 C CA . ALA A 1 111 ? 14.251 -1.323 -9.758 1.00 92.69 111 ALA A CA 1
ATOM 902 C C . ALA A 1 111 ? 15.516 -2.061 -10.213 1.00 92.69 111 ALA A C 1
ATOM 904 O O . ALA A 1 111 ? 16.332 -1.469 -10.917 1.00 92.69 111 ALA A O 1
ATOM 905 N N . SER A 1 112 ? 15.660 -3.348 -9.880 1.00 91.00 112 SER A N 1
ATOM 906 C CA . SER A 1 112 ? 16.779 -4.158 -10.377 1.00 91.00 112 SER A CA 1
ATOM 907 C C . SER A 1 112 ? 16.780 -4.252 -11.904 1.00 91.00 112 SER A C 1
ATOM 909 O O . SER A 1 112 ? 17.840 -4.145 -12.512 1.00 91.00 112 SER A O 1
ATOM 911 N N . LEU A 1 113 ? 15.613 -4.418 -12.532 1.00 90.44 113 LEU A N 1
ATOM 912 C CA . LEU A 1 113 ? 15.492 -4.464 -13.991 1.00 90.44 113 LEU A CA 1
ATOM 913 C C . LEU A 1 113 ? 15.852 -3.123 -14.639 1.00 90.44 113 LEU A C 1
ATOM 915 O O . LEU A 1 113 ? 16.562 -3.105 -15.640 1.00 90.44 113 LEU A O 1
ATOM 919 N N . ILE A 1 114 ? 15.421 -2.005 -14.048 1.00 89.44 114 ILE A N 1
ATOM 920 C CA . ILE A 1 114 ? 15.798 -0.659 -14.506 1.00 89.44 114 ILE A CA 1
ATOM 921 C C . ILE A 1 114 ? 17.311 -0.454 -14.374 1.00 89.44 114 ILE A C 1
ATOM 923 O O . ILE A 1 114 ? 17.942 0.066 -15.291 1.00 89.44 114 ILE A O 1
ATOM 927 N N . GLN A 1 115 ? 17.917 -0.896 -13.268 1.00 89.25 115 GLN A N 1
ATOM 928 C CA . GLN A 1 115 ? 19.366 -0.831 -13.086 1.00 89.25 115 GLN A CA 1
ATOM 929 C C . GLN A 1 115 ? 20.102 -1.638 -14.163 1.00 89.25 115 GLN A C 1
ATOM 931 O O . GLN A 1 115 ? 21.031 -1.125 -14.786 1.00 89.25 115 GLN A O 1
ATOM 936 N N . SER A 1 116 ? 19.661 -2.872 -14.422 1.00 86.31 116 SER A N 1
ATOM 937 C CA . SER A 1 116 ? 20.208 -3.710 -15.492 1.00 86.31 116 SER A CA 1
ATOM 938 C C . SER A 1 116 ? 20.049 -3.059 -16.866 1.00 86.31 116 SER A C 1
ATOM 940 O O . SER A 1 116 ? 20.992 -3.079 -17.642 1.00 86.31 116 SER A O 1
ATOM 942 N N . ALA A 1 117 ? 18.916 -2.414 -17.149 1.00 85.38 117 ALA A N 1
ATOM 943 C CA . ALA A 1 117 ? 18.679 -1.710 -18.411 1.00 85.38 117 ALA A CA 1
ATOM 944 C C . ALA A 1 117 ? 19.529 -0.436 -18.596 1.00 85.38 117 ALA A C 1
ATOM 946 O O . ALA A 1 117 ? 19.652 0.064 -19.713 1.00 85.38 117 ALA A O 1
ATOM 947 N N . ILE A 1 118 ? 20.093 0.113 -17.515 1.00 85.50 118 ILE A N 1
ATOM 948 C CA . ILE A 1 118 ? 21.062 1.218 -17.567 1.00 85.50 118 ILE A CA 1
ATOM 949 C C . ILE A 1 118 ? 22.481 0.690 -17.786 1.00 85.50 118 ILE A C 1
ATOM 951 O O . ILE A 1 118 ? 23.260 1.313 -18.509 1.00 85.50 118 ILE A O 1
ATOM 955 N N . CYS A 1 119 ? 22.835 -0.415 -17.126 1.00 82.94 119 CYS A N 1
ATOM 956 C CA . CYS A 1 119 ? 24.173 -1.004 -17.188 1.00 82.94 119 CYS A CA 1
ATOM 957 C C . CYS A 1 119 ? 24.418 -1.796 -18.483 1.00 82.94 119 CYS A C 1
ATOM 959 O O . CYS A 1 119 ? 25.505 -1.703 -19.049 1.00 82.94 119 CYS A O 1
ATOM 961 N N . ASP A 1 120 ? 23.411 -2.529 -18.954 1.00 70.94 120 ASP A N 1
ATOM 962 C CA . ASP A 1 120 ? 23.423 -3.346 -20.167 1.00 70.94 120 ASP A CA 1
ATOM 963 C C . ASP A 1 120 ? 22.410 -2.803 -21.190 1.00 70.94 120 ASP A C 1
ATOM 965 O O . ASP A 1 120 ? 21.569 -1.964 -20.872 1.00 70.94 120 ASP A O 1
ATOM 969 N N . LYS A 1 121 ? 22.474 -3.256 -22.454 1.00 64.19 121 LYS A N 1
ATOM 970 C CA . LYS A 1 121 ? 21.463 -2.875 -23.460 1.00 64.19 121 LYS A CA 1
ATOM 971 C C . LYS A 1 121 ? 20.056 -3.215 -22.930 1.00 64.19 121 LYS A C 1
ATOM 973 O O . LYS A 1 121 ? 19.859 -4.346 -22.491 1.00 64.19 121 LYS A O 1
ATOM 978 N N . PRO A 1 122 ? 19.086 -2.287 -23.004 1.00 62.38 122 PRO A N 1
ATOM 979 C CA . PRO A 1 122 ? 17.783 -2.460 -22.376 1.00 62.38 122 PRO A CA 1
ATOM 980 C C . PRO A 1 122 ? 17.029 -3.652 -22.972 1.00 62.38 122 PRO A C 1
ATOM 982 O O . PRO A 1 122 ? 16.737 -3.688 -24.168 1.00 62.38 122 PRO A O 1
ATOM 985 N N . ASP A 1 123 ? 16.707 -4.628 -22.123 1.00 69.44 123 ASP A N 1
ATOM 986 C CA . ASP A 1 123 ? 15.792 -5.713 -22.459 1.00 69.44 123 ASP A CA 1
ATOM 987 C C . ASP A 1 123 ? 14.360 -5.295 -22.108 1.00 69.44 123 ASP A C 1
ATOM 989 O O . ASP A 1 123 ? 13.853 -5.514 -21.001 1.00 69.44 123 ASP A O 1
ATOM 993 N N . ASN A 1 124 ? 13.715 -4.641 -23.075 1.00 71.19 124 ASN A N 1
ATOM 994 C CA . ASN A 1 124 ? 12.371 -4.086 -22.929 1.00 71.19 124 ASN A CA 1
ATOM 995 C C . ASN A 1 124 ? 11.329 -5.146 -22.534 1.00 71.19 124 ASN A C 1
ATOM 997 O O . ASN A 1 124 ? 10.361 -4.818 -21.850 1.00 71.19 124 ASN A O 1
ATOM 1001 N N . TYR A 1 125 ? 11.522 -6.414 -22.918 1.00 73.62 125 TYR A N 1
ATOM 1002 C CA . TYR A 1 125 ? 10.573 -7.484 -22.608 1.00 73.62 125 TYR A CA 1
ATOM 1003 C C . TYR A 1 125 ? 10.535 -7.782 -21.104 1.00 73.62 125 TYR A C 1
ATOM 1005 O O . TYR A 1 125 ? 9.460 -7.935 -20.516 1.00 73.62 125 TYR A O 1
ATOM 1013 N N . HIS A 1 126 ? 11.700 -7.792 -20.453 1.00 82.00 126 HIS A N 1
ATOM 1014 C CA . HIS A 1 126 ? 11.784 -7.987 -19.009 1.00 82.00 126 HIS A CA 1
ATOM 1015 C C . HIS A 1 126 ? 11.244 -6.785 -18.225 1.00 82.00 126 HIS A C 1
ATOM 1017 O O . HIS A 1 126 ? 10.575 -6.985 -17.210 1.00 82.00 126 HIS A O 1
ATOM 1023 N N . LEU A 1 127 ? 11.462 -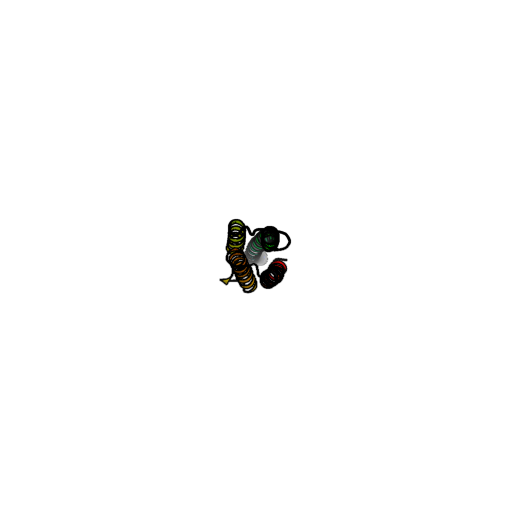5.555 -18.706 1.00 84.12 127 LEU A N 1
ATOM 1024 C CA . LEU A 1 127 ? 10.912 -4.344 -18.082 1.00 84.12 127 LEU A CA 1
ATOM 1025 C C . LEU A 1 127 ? 9.380 -4.326 -18.107 1.00 84.12 127 LEU A C 1
ATOM 1027 O O . LEU A 1 127 ? 8.765 -4.124 -17.060 1.00 84.12 127 LEU A O 1
ATOM 1031 N N . LEU A 1 128 ? 8.764 -4.608 -19.260 1.00 85.88 128 LEU A N 1
ATOM 1032 C CA . LEU A 1 128 ? 7.303 -4.680 -19.391 1.00 85.88 128 LEU A CA 1
ATOM 1033 C C . LEU A 1 128 ? 6.709 -5.782 -18.500 1.00 85.88 128 LEU A C 1
ATOM 1035 O O . LEU A 1 128 ? 5.744 -5.545 -17.772 1.00 85.88 128 LEU A O 1
ATOM 1039 N N . GLY A 1 129 ? 7.337 -6.964 -18.463 1.00 87.06 129 GLY A N 1
ATOM 1040 C CA . GLY A 1 129 ? 6.935 -8.035 -17.547 1.00 87.06 129 GLY A CA 1
ATOM 1041 C C . GLY A 1 129 ? 7.041 -7.631 -16.069 1.00 87.06 129 GLY A C 1
ATOM 1042 O O . GLY A 1 129 ? 6.164 -7.956 -15.266 1.00 87.06 129 GLY A O 1
ATOM 1043 N N . GLY A 1 130 ? 8.081 -6.878 -15.701 1.00 88.31 130 GLY A N 1
ATOM 1044 C CA . GLY A 1 130 ? 8.244 -6.316 -14.360 1.00 88.31 130 GLY A CA 1
ATOM 1045 C C . GLY A 1 130 ? 7.145 -5.313 -13.993 1.00 88.31 130 GLY A C 1
ATOM 1046 O O . GLY A 1 130 ? 6.605 -5.374 -12.883 1.00 88.31 130 GLY A O 1
ATOM 1047 N N . GLN A 1 131 ? 6.768 -4.434 -14.926 1.00 91.88 131 GLN A N 1
ATOM 1048 C CA . GLN A 1 131 ? 5.672 -3.477 -14.740 1.00 91.88 131 GLN A CA 1
ATOM 1049 C C . GLN A 1 131 ? 4.340 -4.192 -14.482 1.00 91.88 131 GLN A C 1
ATOM 1051 O O . GLN A 1 131 ? 3.642 -3.861 -13.520 1.00 91.88 131 GLN A O 1
ATOM 1056 N N . ASP A 1 132 ? 4.017 -5.222 -15.267 1.00 92.62 132 ASP A N 1
ATOM 1057 C CA . ASP A 1 132 ? 2.786 -6.002 -15.101 1.00 92.62 132 ASP A CA 1
ATOM 1058 C C . ASP A 1 132 ? 2.691 -6.665 -13.721 1.00 92.62 132 ASP A C 1
ATOM 1060 O O . ASP A 1 132 ? 1.623 -6.684 -13.091 1.00 92.62 132 ASP A O 1
ATOM 1064 N N . ILE A 1 133 ? 3.814 -7.177 -13.207 1.00 93.44 133 ILE A N 1
ATOM 1065 C CA . ILE A 1 133 ? 3.880 -7.772 -11.867 1.00 93.44 133 ILE A CA 1
ATOM 1066 C C . ILE A 1 133 ? 3.595 -6.709 -10.797 1.00 93.44 133 ILE A C 1
ATOM 1068 O O . ILE A 1 133 ? 2.792 -6.964 -9.891 1.00 93.44 133 ILE A O 1
ATOM 1072 N N . VAL A 1 134 ? 4.181 -5.511 -10.913 1.00 94.25 134 VAL A N 1
ATOM 1073 C CA . VAL A 1 134 ? 3.919 -4.389 -9.993 1.00 94.25 134 VAL A CA 1
ATOM 1074 C C . VAL A 1 134 ? 2.460 -3.939 -10.069 1.00 94.25 134 VAL A C 1
ATOM 1076 O O . VAL A 1 134 ? 1.825 -3.774 -9.026 1.00 94.25 134 VAL A O 1
ATOM 1079 N N . ILE A 1 135 ? 1.883 -3.815 -11.268 1.00 95.00 135 ILE A N 1
ATOM 1080 C CA . ILE A 1 135 ? 0.471 -3.446 -11.462 1.00 95.00 135 ILE A CA 1
ATOM 1081 C C . ILE A 1 135 ? -0.447 -4.471 -10.793 1.00 95.00 135 ILE A C 1
ATOM 1083 O O . ILE A 1 135 ? -1.377 -4.108 -10.062 1.00 95.00 135 ILE A O 1
ATOM 1087 N N . LYS A 1 136 ? -0.198 -5.764 -11.018 1.00 96.00 136 LYS A N 1
ATOM 1088 C CA . LYS A 1 136 ? -1.007 -6.847 -10.450 1.00 96.00 136 LYS A CA 1
ATOM 1089 C C . LYS A 1 136 ? -0.908 -6.879 -8.924 1.00 96.00 136 LYS A C 1
ATOM 1091 O O . LYS A 1 136 ? -1.942 -6.940 -8.254 1.00 96.00 136 LYS A O 1
ATOM 1096 N N . ALA A 1 137 ? 0.304 -6.800 -8.376 1.00 93.81 137 ALA A N 1
ATOM 1097 C CA . ALA A 1 137 ? 0.526 -6.769 -6.932 1.00 93.81 137 ALA A CA 1
ATOM 1098 C C . ALA A 1 137 ? -0.096 -5.515 -6.292 1.00 93.81 137 ALA A C 1
ATOM 1100 O O . ALA A 1 137 ? -0.815 -5.619 -5.296 1.00 93.81 137 ALA A O 1
ATOM 1101 N N . GLY A 1 138 ? 0.085 -4.346 -6.913 1.00 93.81 138 GLY A N 1
ATOM 1102 C CA . GLY A 1 138 ? -0.476 -3.072 -6.464 1.00 93.81 138 GLY A CA 1
ATOM 1103 C C . GLY A 1 138 ? -2.000 -3.103 -6.404 1.00 93.81 138 GLY A C 1
ATOM 1104 O O . GLY A 1 138 ? -2.589 -2.759 -5.379 1.00 93.81 138 GLY A O 1
ATOM 1105 N N . ARG A 1 139 ? -2.659 -3.621 -7.449 1.00 94.19 139 ARG A N 1
ATOM 1106 C CA . ARG A 1 139 ? -4.121 -3.811 -7.461 1.00 94.19 139 ARG A CA 1
ATOM 1107 C C . ARG A 1 139 ? -4.600 -4.733 -6.343 1.00 94.19 139 ARG A C 1
ATOM 1109 O O . ARG A 1 139 ? -5.641 -4.463 -5.749 1.00 94.19 139 ARG A O 1
ATOM 1116 N N . ASN A 1 140 ? -3.870 -5.806 -6.044 1.00 94.19 140 ASN A N 1
ATOM 1117 C CA . ASN A 1 140 ? -4.243 -6.725 -4.966 1.00 94.19 140 ASN A CA 1
ATOM 1118 C C . ASN A 1 140 ? -4.147 -6.061 -3.586 1.00 94.19 140 ASN A C 1
ATOM 1120 O O . ASN A 1 140 ? -5.032 -6.258 -2.753 1.00 94.19 140 ASN A O 1
ATOM 1124 N N . VAL A 1 141 ? -3.113 -5.247 -3.356 1.00 92.00 141 VAL A N 1
ATOM 1125 C CA . VAL A 1 141 ? -2.958 -4.470 -2.117 1.00 92.00 141 VAL A CA 1
ATOM 1126 C C . VAL A 1 141 ? -4.056 -3.410 -1.992 1.00 92.00 141 VAL A C 1
ATOM 1128 O O . VAL A 1 141 ? -4.719 -3.340 -0.960 1.00 92.00 141 VAL A O 1
ATOM 1131 N N . LEU A 1 142 ? -4.326 -2.647 -3.053 1.00 91.12 142 LEU A N 1
ATOM 1132 C CA . LEU A 1 142 ? -5.365 -1.611 -3.049 1.00 91.12 142 LEU A CA 1
ATOM 1133 C C . LEU A 1 142 ? -6.773 -2.186 -2.835 1.00 91.12 142 LEU A C 1
ATOM 1135 O O . LEU A 1 142 ? -7.557 -1.612 -2.082 1.00 91.12 142 LEU A O 1
ATOM 1139 N N . LYS A 1 143 ? -7.078 -3.356 -3.414 1.00 90.81 143 LYS A N 1
ATOM 1140 C CA . LYS A 1 143 ? -8.341 -4.077 -3.166 1.00 90.81 143 LYS A CA 1
ATOM 1141 C C . LYS A 1 143 ? -8.513 -4.507 -1.713 1.00 90.81 143 LYS A C 1
ATOM 1143 O O . LYS A 1 143 ? -9.641 -4.612 -1.259 1.00 90.81 143 LYS A O 1
ATOM 1148 N N . LYS A 1 144 ? -7.422 -4.781 -0.993 1.00 87.19 144 LYS A N 1
ATOM 1149 C CA . LYS A 1 144 ? -7.473 -5.097 0.441 1.00 87.19 144 LYS A CA 1
ATOM 1150 C C . LYS A 1 144 ? -7.751 -3.851 1.293 1.00 87.19 144 LYS A C 1
ATOM 1152 O O . LYS A 1 144 ? -8.253 -3.984 2.406 1.00 87.19 144 LYS A O 1
ATOM 1157 N N . PHE A 1 145 ? -7.355 -2.673 0.812 1.00 82.75 145 PHE A N 1
ATOM 1158 C CA . PHE A 1 145 ? -7.525 -1.400 1.516 1.00 82.75 145 PHE A CA 1
ATOM 1159 C C . PHE A 1 145 ? -8.855 -0.697 1.210 1.00 82.75 145 PHE A C 1
ATOM 1161 O O . PHE A 1 145 ? -9.188 0.247 1.923 1.00 82.75 145 PHE A O 1
ATOM 1168 N N . SER A 1 146 ? -9.583 -1.139 0.176 1.00 74.06 146 SER A N 1
ATOM 1169 C CA . SER A 1 146 ? -10.969 -0.729 -0.118 1.00 74.06 146 SER A CA 1
ATOM 1170 C C . SER A 1 146 ? -11.966 -1.533 0.707 1.00 74.06 146 SER A C 1
ATOM 1172 O O . SER A 1 146 ? -12.972 -0.932 1.138 1.00 74.06 146 SER A O 1
#